Protein AF-A0A1G3BY28-F1 (afdb_monomer_lite)

Foldseek 3Di:
DDDDDPDPDPWQAPVCLVVLVVLLVVLVPDDDDFAPDWDLQQQPLDTDGHSVVVSVSVSNNRHHGGNLLSNLVVCVVVPDQEEEAEADDCPVVVVNCVSPVNGHYYYDHDPVSVVVVVVVD

Structure (mmCIF, N/CA/C/O backbone):
data_AF-A0A1G3BY28-F1
#
_entry.id   AF-A0A1G3BY28-F1
#
loop_
_atom_site.group_PDB
_atom_site.id
_atom_site.type_symbol
_atom_site.label_atom_id
_atom_site.label_alt_id
_atom_site.label_comp_id
_atom_site.label_asym_id
_atom_site.label_entity_id
_atom_site.label_seq_id
_atom_site.pdbx_PDB_ins_code
_atom_site.Cartn_x
_atom_site.Cartn_y
_atom_site.Cartn_z
_atom_site.occupancy
_atom_site.B_iso_or_equiv
_atom_site.auth_seq_id
_atom_site.auth_comp_id
_atom_site.auth_asym_id
_atom_site.auth_atom_id
_atom_site.pdbx_PDB_model_num
ATOM 1 N N . MET A 1 1 ? -6.946 25.989 -7.967 1.00 56.75 1 MET A N 1
ATOM 2 C CA . MET A 1 1 ? -5.547 26.240 -7.557 1.00 56.75 1 MET A CA 1
ATOM 3 C C . MET A 1 1 ? -4.846 24.895 -7.464 1.00 56.75 1 MET A C 1
ATOM 5 O O . MET A 1 1 ? -5.387 24.003 -6.825 1.00 56.75 1 MET A O 1
ATOM 9 N N . VAL A 1 2 ? -3.725 24.717 -8.161 1.00 72.94 2 VAL A N 1
ATOM 10 C CA . VAL A 1 2 ? -2.921 23.485 -8.103 1.00 72.94 2 VAL A CA 1
ATOM 11 C C . VAL A 1 2 ? -1.849 23.682 -7.035 1.00 72.94 2 VAL A C 1
ATOM 13 O O . VAL A 1 2 ? -1.224 24.738 -7.000 1.00 72.94 2 VAL A O 1
ATOM 16 N N . VAL A 1 3 ? -1.654 22.693 -6.162 1.00 84.75 3 VAL A N 1
ATOM 17 C CA . VAL A 1 3 ? -0.577 22.708 -5.163 1.00 84.75 3 VAL A CA 1
ATOM 18 C C . VAL A 1 3 ? 0.537 21.783 -5.660 1.00 84.75 3 VAL A C 1
ATOM 20 O O . VAL A 1 3 ? 0.305 20.576 -5.742 1.00 84.75 3 VAL A O 1
ATOM 23 N N . PRO A 1 4 ? 1.720 22.307 -6.032 1.00 85.19 4 PRO A N 1
ATOM 24 C CA . PRO A 1 4 ? 2.838 21.472 -6.450 1.00 85.19 4 PRO A CA 1
ATOM 25 C C . PRO A 1 4 ? 3.356 20.647 -5.270 1.00 85.19 4 PRO A C 1
ATOM 27 O O . PRO A 1 4 ? 3.530 21.156 -4.161 1.00 85.19 4 PRO A O 1
ATOM 30 N N . LEU A 1 5 ? 3.611 19.364 -5.518 1.00 86.62 5 LEU A N 1
ATOM 31 C CA . LEU A 1 5 ? 4.177 18.458 -4.526 1.00 86.62 5 LEU A CA 1
ATOM 32 C C . LEU A 1 5 ? 5.704 18.478 -4.621 1.00 86.62 5 LEU A C 1
ATOM 34 O O . LEU A 1 5 ? 6.265 18.450 -5.715 1.00 86.62 5 LEU A O 1
ATOM 38 N N . LYS A 1 6 ? 6.379 18.494 -3.469 1.00 87.94 6 LYS A N 1
ATOM 39 C CA . LYS A 1 6 ? 7.830 18.289 -3.386 1.00 87.94 6 LYS A CA 1
ATOM 40 C C . LYS A 1 6 ? 8.116 16.792 -3.493 1.00 87.94 6 LYS A C 1
ATOM 42 O O . LYS A 1 6 ? 8.155 16.105 -2.479 1.00 87.94 6 LYS A O 1
ATOM 47 N N . VAL A 1 7 ? 8.229 16.293 -4.719 1.00 86.56 7 VAL A N 1
ATOM 48 C CA . VAL A 1 7 ? 8.522 14.884 -5.013 1.00 86.56 7 VAL A CA 1
ATOM 49 C C . VAL A 1 7 ? 9.671 14.780 -6.006 1.00 86.56 7 VAL A C 1
ATOM 51 O O . VAL A 1 7 ? 9.794 15.613 -6.901 1.00 86.56 7 VAL A O 1
ATOM 54 N N . ASP A 1 8 ? 10.486 13.738 -5.860 1.00 85.62 8 ASP A N 1
ATOM 55 C CA . ASP A 1 8 ? 11.734 13.571 -6.619 1.00 85.62 8 ASP A CA 1
ATOM 56 C C . ASP A 1 8 ? 11.529 13.119 -8.075 1.00 85.62 8 ASP A C 1
ATOM 58 O O . ASP A 1 8 ? 12.481 13.047 -8.851 1.00 85.62 8 ASP A O 1
ATOM 62 N N . GLY A 1 9 ? 10.296 12.802 -8.480 1.00 84.00 9 GLY A N 1
ATOM 63 C CA . GLY A 1 9 ? 10.027 12.325 -9.830 1.00 84.00 9 GLY A CA 1
ATOM 64 C C . GLY A 1 9 ? 8.550 12.240 -10.199 1.00 84.00 9 GLY A C 1
ATOM 65 O O . GLY A 1 9 ? 7.654 12.337 -9.360 1.00 84.00 9 GLY A O 1
ATOM 66 N N . ALA A 1 10 ? 8.305 12.020 -11.492 1.00 88.56 10 ALA A N 1
ATOM 67 C CA . ALA A 1 10 ? 6.978 11.808 -12.069 1.00 88.56 10 ALA A CA 1
ATOM 68 C C . ALA A 1 10 ? 6.500 10.358 -11.857 1.00 88.56 10 ALA A C 1
ATOM 70 O O . ALA A 1 10 ? 6.269 9.617 -12.819 1.00 88.56 10 ALA A O 1
ATOM 71 N N . PHE A 1 11 ? 6.405 9.938 -10.593 1.00 91.94 11 PHE A N 1
ATOM 72 C CA . PHE A 1 11 ? 5.961 8.598 -10.206 1.00 91.94 11 PHE A CA 1
ATOM 73 C C . PHE A 1 11 ? 4.580 8.267 -10.787 1.00 91.94 11 PHE A C 1
ATOM 75 O O . PHE A 1 11 ? 3.755 9.160 -10.985 1.00 91.94 11 PHE A O 1
ATOM 82 N N . HIS A 1 12 ? 4.324 6.983 -11.058 1.00 91.75 12 HIS A N 1
ATOM 83 C CA . HIS A 1 12 ? 3.049 6.489 -11.601 1.00 91.75 12 HIS A CA 1
ATOM 84 C C . HIS A 1 12 ? 2.682 7.040 -12.990 1.00 91.75 12 HIS A C 1
ATOM 86 O O . HIS A 1 12 ? 1.526 6.966 -13.404 1.00 91.75 12 HIS A O 1
ATOM 92 N N . SER A 1 13 ? 3.661 7.574 -13.727 1.00 92.00 13 SER A N 1
ATOM 93 C CA . SER A 1 13 ? 3.500 8.038 -15.107 1.00 92.00 13 SER A CA 1
ATOM 94 C C . SER A 1 13 ? 4.284 7.168 -16.088 1.00 92.00 13 SER A C 1
ATOM 96 O O . SER A 1 13 ? 5.189 6.424 -15.703 1.00 92.00 13 SER A O 1
ATOM 98 N N . TYR A 1 14 ? 4.000 7.318 -17.384 1.00 92.88 14 TYR A N 1
ATOM 99 C CA . TYR A 1 14 ? 4.740 6.629 -18.447 1.00 92.88 14 TYR A CA 1
ATOM 100 C C . TYR A 1 14 ? 6.257 6.910 -18.409 1.00 92.88 14 TYR A C 1
ATOM 102 O O . TYR A 1 14 ? 7.046 6.094 -18.884 1.00 92.88 14 TYR A O 1
ATOM 110 N N . LEU A 1 15 ? 6.687 8.028 -17.806 1.00 94.25 15 LEU A N 1
ATOM 111 C CA . LEU A 1 15 ? 8.103 8.370 -17.639 1.00 94.25 15 LEU A CA 1
ATOM 112 C C . LEU A 1 15 ? 8.847 7.370 -16.739 1.00 94.25 15 LEU A C 1
ATOM 114 O O . LEU A 1 15 ? 10.069 7.275 -16.805 1.00 94.25 15 LEU A O 1
ATOM 118 N N . MET A 1 16 ? 8.126 6.584 -15.935 1.00 95.81 16 MET A N 1
ATOM 119 C CA . MET A 1 16 ? 8.691 5.528 -15.092 1.00 95.81 16 MET A CA 1
ATOM 120 C C . MET A 1 16 ? 8.871 4.188 -15.817 1.00 95.81 16 MET A C 1
ATOM 122 O O . MET A 1 16 ? 9.349 3.236 -15.201 1.00 95.81 16 MET A O 1
ATOM 126 N N . ASN A 1 17 ? 8.553 4.080 -17.114 1.00 95.00 17 ASN A N 1
ATOM 127 C CA . ASN A 1 17 ? 8.742 2.842 -17.885 1.00 95.00 17 ASN A CA 1
ATOM 128 C C . ASN A 1 17 ? 10.158 2.240 -17.755 1.00 95.00 17 ASN A C 1
ATOM 130 O O . ASN A 1 17 ? 10.257 1.039 -17.496 1.00 95.00 17 ASN A O 1
ATOM 134 N N . PRO A 1 18 ? 11.259 3.017 -17.846 1.00 95.94 18 PRO A N 1
ATOM 135 C CA . PRO A 1 18 ? 12.598 2.457 -17.668 1.00 95.94 18 PRO A CA 1
ATOM 136 C C . PRO A 1 18 ? 12.822 1.869 -16.268 1.00 95.94 18 PRO A C 1
ATOM 138 O O . PRO A 1 18 ? 13.483 0.841 -16.132 1.00 95.94 18 PRO A O 1
ATOM 141 N N . ALA A 1 19 ? 12.261 2.494 -15.228 1.00 95.31 19 ALA A N 1
ATOM 142 C CA . ALA A 1 19 ? 12.336 1.993 -13.856 1.00 95.31 19 ALA A CA 1
ATOM 143 C C . ALA A 1 19 ? 11.478 0.732 -13.666 1.00 95.31 19 ALA A C 1
ATOM 145 O O . ALA A 1 19 ? 11.926 -0.212 -13.025 1.00 95.31 19 ALA A O 1
ATOM 146 N N . SER A 1 20 ? 10.293 0.680 -14.285 1.00 95.75 20 SER A N 1
ATOM 147 C CA . SER A 1 20 ? 9.412 -0.496 -14.293 1.00 95.75 20 SER A CA 1
ATOM 148 C C . SER A 1 20 ? 10.100 -1.726 -14.891 1.00 95.75 20 SER A C 1
ATOM 150 O O . SER A 1 20 ? 10.086 -2.793 -14.281 1.00 95.75 20 SER A O 1
ATOM 152 N N . VAL A 1 21 ? 10.796 -1.569 -16.025 1.00 96.81 21 VAL A N 1
ATOM 153 C CA . VAL A 1 21 ? 11.563 -2.659 -16.654 1.00 96.81 21 VAL A CA 1
ATOM 154 C C . VAL A 1 21 ? 12.701 -3.140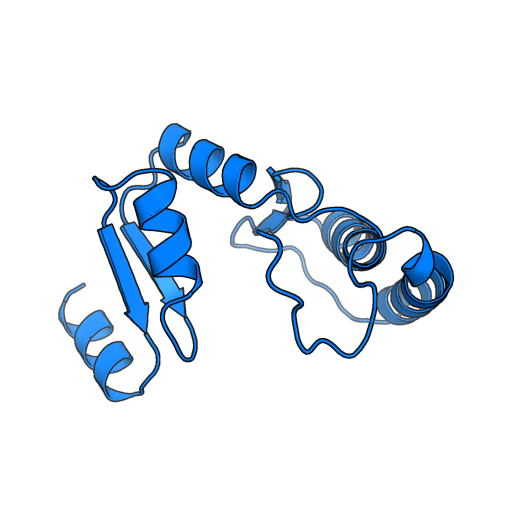 -15.753 1.00 96.81 21 VAL A C 1
ATOM 156 O O . VAL A 1 21 ? 12.916 -4.344 -15.634 1.00 96.81 21 VAL A O 1
ATOM 159 N N . LYS A 1 22 ? 13.427 -2.220 -15.103 1.00 97.19 22 LYS A N 1
ATOM 160 C CA . LYS A 1 22 ? 14.492 -2.585 -14.154 1.00 97.19 22 LYS A CA 1
ATOM 161 C C . LYS A 1 22 ? 13.930 -3.347 -12.954 1.00 97.19 22 LYS A C 1
ATOM 163 O O . LYS A 1 22 ? 14.440 -4.414 -12.640 1.00 97.19 22 LYS A O 1
ATOM 168 N N . LEU A 1 23 ? 12.851 -2.849 -12.346 1.00 97.12 23 LEU A N 1
ATOM 169 C CA . LEU A 1 23 ? 12.199 -3.518 -11.219 1.00 97.12 23 LEU A CA 1
ATOM 170 C C . LEU A 1 23 ? 11.687 -4.909 -11.611 1.00 97.12 23 LEU A C 1
ATOM 172 O O . LEU A 1 23 ? 11.853 -5.849 -10.845 1.00 97.12 23 LEU A O 1
ATOM 176 N N . SER A 1 24 ? 11.107 -5.059 -12.805 1.00 96.88 24 SER A N 1
ATOM 177 C CA . SER A 1 24 ? 10.632 -6.358 -13.294 1.00 96.88 24 SER A CA 1
ATOM 178 C C . SER A 1 24 ? 11.745 -7.407 -13.308 1.00 96.88 24 SER A C 1
ATOM 180 O O . SER A 1 24 ? 11.508 -8.526 -12.872 1.00 96.88 24 SER A O 1
ATOM 182 N N . LYS A 1 25 ? 12.953 -7.039 -13.755 1.00 97.38 25 LYS A N 1
ATOM 183 C CA . LYS A 1 25 ? 14.112 -7.946 -13.787 1.00 97.38 25 LYS A CA 1
ATOM 184 C C . LYS A 1 25 ? 14.571 -8.353 -12.388 1.00 97.38 25 LYS A C 1
ATOM 186 O O . LYS A 1 25 ? 14.810 -9.526 -12.145 1.00 97.38 25 LYS A O 1
ATOM 191 N N . GLU A 1 26 ? 14.641 -7.409 -11.453 1.00 97.69 26 GLU A N 1
ATOM 192 C CA . GLU A 1 26 ? 14.993 -7.721 -10.057 1.00 97.69 26 GLU A CA 1
ATOM 193 C C . GLU A 1 26 ? 13.937 -8.617 -9.387 1.00 97.69 26 GLU A C 1
ATOM 195 O O . GLU A 1 26 ? 14.248 -9.506 -8.593 1.00 97.69 26 GLU A O 1
ATOM 200 N N . LEU A 1 27 ? 12.660 -8.433 -9.734 1.00 97.31 27 LEU A N 1
ATOM 201 C CA . LEU A 1 27 ? 11.572 -9.255 -9.211 1.00 97.31 27 LEU A CA 1
ATOM 202 C C . LEU A 1 27 ? 11.602 -10.699 -9.733 1.00 97.31 27 LEU A C 1
ATOM 204 O O . LEU A 1 27 ? 11.063 -11.578 -9.059 1.00 97.31 27 LEU A O 1
ATOM 208 N N . GLU A 1 28 ? 12.229 -10.986 -10.878 1.00 96.00 28 GLU A N 1
ATOM 209 C CA . GLU A 1 28 ? 12.384 -12.363 -11.378 1.00 96.00 28 GLU A CA 1
ATOM 210 C C . GLU A 1 28 ? 13.171 -13.220 -10.381 1.00 96.00 28 GLU A C 1
ATOM 212 O O . GLU A 1 28 ? 12.731 -14.318 -10.036 1.00 96.00 28 GLU A O 1
ATOM 217 N N . THR A 1 29 ? 14.263 -12.680 -9.838 1.00 96.25 29 THR A N 1
ATOM 218 C CA . THR A 1 29 ? 15.148 -13.370 -8.887 1.00 96.25 29 THR A CA 1
ATOM 219 C C . THR A 1 29 ? 14.750 -13.163 -7.424 1.00 96.25 29 THR A C 1
ATOM 221 O O . THR A 1 29 ? 15.213 -13.897 -6.552 1.00 96.25 29 THR A O 1
ATOM 224 N N . THR A 1 30 ? 13.857 -12.211 -7.137 1.00 97.44 30 THR A N 1
ATOM 225 C CA . THR A 1 30 ? 13.342 -11.977 -5.783 1.00 97.44 30 THR A CA 1
ATOM 226 C C . THR A 1 30 ? 12.383 -13.101 -5.357 1.00 97.44 30 THR A C 1
ATOM 228 O O . THR A 1 30 ? 11.379 -13.351 -6.043 1.00 97.44 30 THR A O 1
ATOM 231 N N . PRO A 1 31 ? 12.624 -13.767 -4.209 1.00 96.81 31 PRO A N 1
ATOM 232 C CA . PRO A 1 31 ? 11.692 -14.743 -3.657 1.00 96.81 31 PRO A CA 1
ATOM 233 C C . PRO A 1 31 ? 10.381 -14.069 -3.238 1.00 96.81 31 PRO A C 1
ATOM 235 O O . PRO A 1 31 ? 10.361 -13.225 -2.345 1.00 96.81 31 PRO A O 1
ATOM 238 N N . ILE A 1 32 ? 9.274 -14.463 -3.867 1.00 96.88 32 ILE A N 1
ATOM 239 C CA . ILE A 1 32 ? 7.918 -14.068 -3.473 1.00 96.88 32 ILE A CA 1
ATOM 240 C C . ILE A 1 32 ? 7.111 -15.343 -3.282 1.00 96.88 32 ILE A C 1
ATOM 242 O O . ILE A 1 32 ? 7.048 -16.186 -4.173 1.00 96.88 32 ILE A O 1
ATOM 246 N N . SER A 1 33 ? 6.524 -15.489 -2.099 1.00 97.38 33 SER A N 1
ATOM 247 C CA . SER A 1 33 ? 5.656 -16.617 -1.764 1.00 97.38 33 SER A CA 1
ATOM 248 C C . SER A 1 33 ? 4.195 -16.256 -1.997 1.00 97.38 33 SER A C 1
ATOM 250 O O . SER A 1 33 ? 3.834 -15.079 -2.037 1.00 97.38 33 SER A O 1
ATOM 252 N N . LYS A 1 34 ? 3.348 -17.279 -2.137 1.00 98.00 34 LYS A N 1
ATOM 253 C CA . LYS A 1 34 ? 1.900 -17.092 -2.198 1.00 98.00 34 LYS A CA 1
ATOM 254 C C . LYS A 1 34 ? 1.430 -16.373 -0.936 1.00 98.00 34 LYS A C 1
ATOM 256 O O . LYS A 1 34 ? 1.815 -16.746 0.172 1.00 98.00 34 LYS A O 1
ATOM 261 N N . SER A 1 35 ? 0.607 -15.345 -1.107 1.00 97.19 35 SER A N 1
ATOM 262 C CA . SER A 1 35 ? 0.091 -14.588 0.027 1.00 97.19 35 SER A CA 1
ATOM 263 C C . SER A 1 35 ? -1.066 -15.334 0.686 1.00 97.19 35 SER A C 1
ATOM 265 O O . SER A 1 35 ? -2.074 -15.614 0.038 1.00 97.19 35 SER A O 1
ATOM 267 N N . ASN A 1 36 ? -0.942 -15.609 1.986 1.00 97.38 36 ASN A N 1
ATOM 268 C CA . ASN A 1 36 ? -2.030 -16.174 2.793 1.00 97.38 36 ASN A CA 1
ATOM 269 C C . ASN A 1 36 ? -3.132 -15.142 3.081 1.00 97.38 36 ASN A C 1
ATOM 271 O O . ASN A 1 36 ? -4.267 -15.513 3.361 1.00 97.38 36 ASN A O 1
ATOM 275 N N . ILE A 1 37 ? -2.796 -13.851 3.010 1.00 97.31 37 ILE A N 1
ATOM 276 C CA . ILE A 1 37 ? -3.737 -12.740 3.153 1.00 97.31 37 ILE A CA 1
ATOM 277 C C . ILE A 1 37 ? -3.854 -12.060 1.784 1.00 97.31 37 ILE A C 1
ATOM 279 O O . ILE A 1 37 ? -2.843 -11.568 1.276 1.00 97.31 37 ILE A O 1
ATOM 283 N N . PRO A 1 38 ? -5.040 -12.027 1.155 1.00 97.31 38 PRO A N 1
ATOM 284 C CA . PRO A 1 38 ? -5.209 -11.380 -0.141 1.00 97.31 38 PRO A CA 1
ATOM 285 C C . PRO A 1 38 ? -4.775 -9.910 -0.125 1.00 97.31 38 PRO A C 1
ATOM 287 O O . PRO A 1 38 ? -5.143 -9.149 0.768 1.00 97.31 38 PRO A O 1
ATOM 290 N N . ILE A 1 39 ? -4.014 -9.497 -1.138 1.00 97.94 39 ILE A N 1
ATOM 291 C CA . ILE A 1 39 ? -3.527 -8.121 -1.287 1.00 97.94 39 ILE A CA 1
ATOM 292 C C . ILE A 1 39 ? -4.410 -7.406 -2.305 1.00 97.94 39 ILE A C 1
ATOM 294 O O . ILE A 1 39 ? -4.629 -7.925 -3.395 1.00 97.94 39 ILE A O 1
ATOM 298 N N . VAL A 1 40 ? -4.890 -6.198 -2.007 1.00 98.25 40 VAL A N 1
ATOM 299 C CA . VAL A 1 40 ? -5.591 -5.382 -3.011 1.00 98.25 40 VAL A CA 1
ATOM 300 C C . VAL A 1 40 ? -4.564 -4.614 -3.840 1.00 98.25 40 VAL A C 1
ATOM 302 O O . VAL A 1 40 ? -3.988 -3.629 -3.384 1.00 98.25 40 VAL A O 1
ATOM 305 N N . ALA A 1 41 ? -4.308 -5.068 -5.067 1.00 98.12 41 ALA A N 1
ATOM 306 C CA . ALA A 1 41 ? -3.286 -4.464 -5.918 1.00 98.12 41 ALA A CA 1
ATOM 307 C C . ALA A 1 41 ? -3.716 -3.084 -6.444 1.00 98.12 41 ALA A C 1
ATOM 309 O O . ALA A 1 41 ? -4.770 -2.945 -7.070 1.00 98.12 41 ALA A O 1
ATOM 310 N N . ASN A 1 42 ? -2.855 -2.074 -6.281 1.00 98.12 42 ASN A N 1
ATOM 311 C CA . ASN A 1 42 ? -3.131 -0.681 -6.665 1.00 98.12 42 ASN A CA 1
ATOM 312 C C . ASN A 1 42 ? -3.452 -0.480 -8.150 1.00 98.12 42 ASN A C 1
ATOM 314 O O . ASN A 1 42 ? -4.190 0.439 -8.491 1.00 98.12 42 ASN A O 1
ATOM 318 N N . ILE A 1 43 ? -2.909 -1.323 -9.030 1.00 97.00 43 ILE A N 1
ATOM 319 C CA . ILE A 1 43 ? -3.111 -1.199 -10.480 1.00 97.00 43 ILE A CA 1
ATOM 320 C C . ILE A 1 43 ? -4.504 -1.650 -10.926 1.00 97.00 43 ILE A C 1
ATOM 322 O O . ILE A 1 43 ? -5.022 -1.184 -11.937 1.00 97.00 43 ILE A O 1
ATOM 326 N N . SER A 1 44 ? -5.127 -2.561 -10.181 1.00 96.56 44 SER A N 1
ATOM 327 C CA . SER A 1 44 ? -6.355 -3.241 -10.594 1.00 96.56 44 SER A CA 1
ATOM 328 C C . SER A 1 44 ? -7.508 -3.045 -9.623 1.00 96.56 44 SER A C 1
ATOM 330 O O . SER A 1 44 ? -8.642 -3.220 -10.054 1.00 96.56 44 SER A O 1
ATOM 332 N N . ALA A 1 45 ? -7.238 -2.653 -8.372 1.00 97.88 45 ALA A N 1
ATOM 333 C CA . ALA A 1 45 ? -8.207 -2.664 -7.277 1.00 97.88 45 ALA A CA 1
ATOM 334 C C . ALA A 1 45 ? -8.910 -4.030 -7.180 1.00 97.88 45 ALA A C 1
ATOM 336 O O . ALA A 1 45 ? -10.131 -4.119 -7.211 1.00 97.88 45 ALA A O 1
ATOM 337 N N . ARG A 1 46 ? -8.108 -5.103 -7.166 1.00 97.69 46 ARG A N 1
ATOM 338 C CA . ARG A 1 46 ? -8.565 -6.497 -7.067 1.00 97.69 46 ARG A CA 1
ATOM 339 C C . ARG A 1 46 ? -7.647 -7.262 -6.124 1.00 97.69 46 ARG A C 1
ATOM 341 O O . ARG A 1 46 ? -6.474 -6.898 -6.005 1.00 97.69 46 ARG A O 1
ATOM 348 N N . TYR A 1 47 ? -8.166 -8.323 -5.520 1.00 98.19 47 TYR A N 1
ATOM 349 C CA . TYR A 1 47 ? -7.366 -9.249 -4.731 1.00 98.19 47 TYR A CA 1
ATOM 350 C C . TYR A 1 47 ? -6.351 -9.995 -5.597 1.00 98.19 47 TYR A C 1
ATOM 352 O O . TYR A 1 47 ? -6.694 -10.509 -6.660 1.00 98.19 47 TYR A O 1
ATOM 360 N N . VAL A 1 48 ? -5.113 -10.060 -5.120 1.00 98.19 48 VAL A N 1
ATOM 361 C CA . VAL A 1 48 ? -4.035 -10.883 -5.669 1.00 98.19 48 VAL A CA 1
ATOM 362 C C . VAL A 1 48 ? -3.410 -11.702 -4.543 1.00 98.19 48 VAL A C 1
ATOM 364 O O . VAL A 1 48 ? -3.239 -11.218 -3.420 1.00 98.19 48 VAL A O 1
ATOM 367 N N . THR A 1 49 ? -3.080 -12.954 -4.844 1.00 98.25 49 THR A N 1
ATOM 368 C CA . THR A 1 49 ? -2.442 -13.895 -3.904 1.00 98.25 49 THR A CA 1
ATOM 369 C C . THR A 1 49 ? -1.263 -14.623 -4.525 1.00 98.25 49 THR A C 1
ATOM 371 O O . THR A 1 49 ? -0.338 -15.003 -3.809 1.00 98.25 49 THR A O 1
ATOM 374 N N . GLU A 1 50 ? -1.289 -14.829 -5.842 1.00 98.25 50 GLU A N 1
ATOM 375 C CA . GLU A 1 50 ? -0.280 -15.620 -6.536 1.00 98.25 50 GLU A CA 1
ATOM 376 C C . GLU A 1 50 ? 1.020 -14.823 -6.735 1.00 98.25 50 GLU A C 1
ATOM 378 O O . GLU A 1 50 ? 0.961 -13.642 -7.101 1.00 98.25 50 GLU A O 1
ATOM 383 N N . PRO A 1 51 ? 2.199 -15.444 -6.536 1.00 97.81 51 PRO A N 1
ATOM 384 C CA . PRO A 1 51 ? 3.490 -14.765 -6.651 1.00 97.81 51 PRO A CA 1
ATOM 385 C C . PRO A 1 51 ? 3.680 -14.008 -7.967 1.00 97.81 51 PRO A C 1
ATOM 387 O O . PRO A 1 51 ? 4.101 -12.852 -7.957 1.00 97.81 51 PRO A O 1
ATOM 390 N N . ASP A 1 52 ? 3.324 -14.628 -9.092 1.00 97.19 52 ASP A N 1
ATOM 391 C CA . ASP A 1 52 ? 3.521 -14.043 -10.422 1.00 97.19 52 ASP A CA 1
ATOM 392 C C . ASP A 1 52 ? 2.615 -12.829 -10.659 1.00 97.19 52 ASP A C 1
ATOM 394 O O . ASP A 1 52 ? 3.027 -11.834 -11.270 1.00 97.19 52 ASP A O 1
ATOM 398 N N . GLU A 1 53 ? 1.395 -12.856 -10.113 1.00 97.31 53 GLU A N 1
ATOM 399 C CA . GLU A 1 53 ? 0.494 -11.706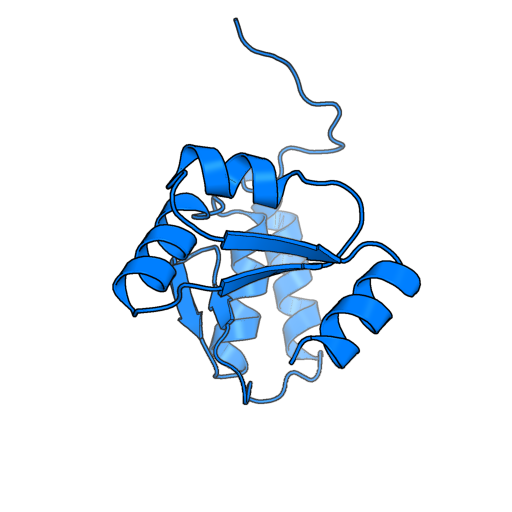 -10.150 1.00 97.31 53 GLU A CA 1
ATOM 400 C C . GLU A 1 53 ? 1.009 -10.559 -9.276 1.00 97.31 53 GLU A C 1
ATOM 402 O O . GLU A 1 53 ? 0.910 -9.394 -9.674 1.00 97.31 53 GLU A O 1
ATOM 407 N N . ILE A 1 54 ? 1.589 -10.869 -8.112 1.00 97.94 54 ILE A N 1
ATOM 408 C CA . ILE A 1 54 ? 2.197 -9.878 -7.214 1.00 97.94 54 ILE A CA 1
ATOM 409 C C . ILE A 1 54 ? 3.405 -9.225 -7.895 1.00 97.94 54 ILE A C 1
ATOM 411 O O . ILE A 1 54 ? 3.456 -7.997 -7.976 1.00 97.94 54 ILE A O 1
ATOM 415 N N . LYS A 1 55 ? 4.329 -10.016 -8.463 1.00 97.62 55 LYS A N 1
ATOM 416 C CA . LYS A 1 55 ? 5.493 -9.514 -9.221 1.00 97.62 55 LYS A CA 1
ATOM 417 C C . LYS A 1 55 ? 5.059 -8.592 -10.357 1.00 97.62 55 LYS A C 1
ATOM 419 O O . LYS A 1 55 ? 5.528 -7.458 -10.466 1.00 97.62 55 LYS A O 1
ATOM 424 N N . THR A 1 56 ? 4.096 -9.048 -11.157 1.00 96.62 56 THR A N 1
ATOM 425 C CA . THR A 1 56 ? 3.545 -8.268 -12.271 1.00 96.62 56 THR A CA 1
ATOM 426 C C . THR A 1 56 ? 2.913 -6.963 -11.785 1.00 96.62 56 THR A C 1
ATOM 428 O O . THR A 1 56 ? 3.090 -5.914 -12.409 1.00 96.62 56 THR A O 1
ATOM 431 N N . SER A 1 57 ? 2.190 -7.006 -10.663 1.00 97.50 57 SER A N 1
ATOM 432 C CA . SER A 1 57 ? 1.534 -5.832 -10.086 1.00 97.50 57 SER A CA 1
ATOM 433 C C . SER A 1 57 ? 2.538 -4.800 -9.579 1.00 97.50 57 SER A C 1
ATOM 435 O O . SER A 1 57 ? 2.377 -3.619 -9.878 1.00 97.50 57 SER A O 1
ATOM 437 N N . LEU A 1 58 ? 3.591 -5.235 -8.881 1.00 97.31 58 LEU A N 1
ATOM 438 C CA . LEU A 1 58 ? 4.661 -4.368 -8.376 1.00 97.31 58 LEU A CA 1
ATOM 439 C C . LEU A 1 58 ? 5.414 -3.671 -9.515 1.00 97.31 58 LEU A C 1
ATOM 441 O O . LEU A 1 58 ? 5.589 -2.453 -9.484 1.00 97.31 58 LEU A O 1
ATOM 445 N N . ALA A 1 59 ? 5.799 -4.415 -10.557 1.00 96.50 59 ALA A N 1
ATOM 446 C CA . ALA A 1 59 ? 6.498 -3.849 -11.709 1.00 96.50 59 ALA A CA 1
ATOM 447 C C . ALA A 1 59 ? 5.645 -2.793 -12.432 1.00 96.50 59 ALA A C 1
ATOM 449 O O . ALA A 1 59 ? 6.114 -1.683 -12.702 1.00 96.50 59 ALA A O 1
ATOM 450 N N . LYS A 1 60 ? 4.373 -3.111 -12.708 1.00 96.19 60 LYS A N 1
ATOM 451 C CA . LYS A 1 60 ? 3.437 -2.193 -13.380 1.00 96.19 60 LYS A CA 1
ATOM 452 C C . LYS A 1 60 ? 3.044 -1.002 -12.511 1.00 96.19 60 LYS A C 1
ATOM 454 O O . LYS A 1 60 ? 2.725 0.056 -13.035 1.00 96.19 60 LYS A O 1
ATOM 459 N N . GLN A 1 61 ? 3.072 -1.122 -11.187 1.00 96.94 61 GLN A N 1
ATOM 460 C CA . GLN A 1 61 ? 2.681 -0.021 -10.309 1.00 96.94 61 GLN A CA 1
ATOM 461 C C . GLN A 1 61 ? 3.530 1.236 -10.538 1.00 96.94 61 GLN A C 1
ATOM 463 O O . GLN A 1 61 ? 3.005 2.342 -10.441 1.00 96.94 61 GLN A O 1
ATOM 468 N N . LEU A 1 62 ? 4.811 1.096 -10.892 1.00 94.94 62 LEU A N 1
ATOM 469 C CA . LEU A 1 62 ? 5.701 2.238 -11.115 1.00 94.94 62 LEU A CA 1
ATOM 470 C C . LEU A 1 62 ? 5.225 3.187 -12.223 1.00 94.94 62 LEU A C 1
ATOM 472 O O . LEU A 1 62 ? 5.444 4.391 -12.108 1.00 94.94 62 LEU A O 1
ATOM 476 N N . ASN A 1 63 ? 4.571 2.671 -13.266 1.00 94.81 63 ASN A N 1
ATOM 477 C CA . ASN A 1 63 ? 4.125 3.449 -14.429 1.00 94.81 63 ASN A CA 1
ATOM 478 C C . ASN A 1 63 ? 2.596 3.538 -14.567 1.00 94.81 63 ASN A C 1
ATOM 480 O O . ASN A 1 63 ? 2.099 4.018 -15.584 1.00 94.81 63 ASN A O 1
ATOM 484 N N . SER A 1 64 ? 1.862 3.063 -13.561 1.00 95.38 64 SER A N 1
ATOM 485 C CA . SER A 1 64 ? 0.402 2.986 -13.564 1.00 95.38 64 SER A CA 1
ATOM 486 C C . SER A 1 64 ? -0.191 3.803 -12.417 1.00 95.38 64 SER A C 1
ATOM 488 O O . SER A 1 64 ? 0.422 3.881 -11.349 1.00 95.38 64 SER A O 1
ATOM 490 N N . PRO A 1 65 ? -1.398 4.375 -12.586 1.00 95.81 65 PRO A N 1
ATOM 491 C CA . PRO A 1 65 ? -2.056 5.139 -11.534 1.00 95.81 65 PRO A CA 1
ATOM 492 C C . PRO A 1 65 ? -2.395 4.267 -10.319 1.00 95.81 65 PRO A C 1
ATOM 494 O O . PRO A 1 65 ? -2.693 3.078 -10.438 1.00 95.81 65 PRO A O 1
ATOM 497 N N . VAL A 1 66 ? -2.423 4.893 -9.141 1.00 97.38 66 VAL A N 1
ATOM 498 C CA . VAL A 1 66 ? -2.850 4.256 -7.890 1.00 97.38 66 VAL A CA 1
ATOM 499 C C . VAL A 1 66 ? -4.374 4.327 -7.776 1.00 97.38 66 VAL A C 1
ATOM 501 O O . VAL A 1 66 ? -4.938 5.399 -7.557 1.00 97.38 66 VAL A O 1
ATOM 504 N N . ARG A 1 67 ? -5.062 3.187 -7.887 1.00 97.81 67 ARG A N 1
ATOM 505 C CA . ARG A 1 67 ? -6.534 3.096 -7.823 1.00 97.81 67 ARG A CA 1
ATOM 506 C C . ARG A 1 67 ? -7.060 3.028 -6.383 1.00 97.81 67 ARG A C 1
ATOM 508 O O . ARG A 1 67 ? -7.867 2.166 -6.049 1.00 97.81 67 ARG A O 1
ATOM 515 N N . TRP A 1 68 ? -6.593 3.935 -5.521 1.00 97.94 68 TRP A N 1
ATOM 516 C CA . TRP A 1 68 ? -6.880 3.922 -4.077 1.00 97.94 68 TRP A CA 1
ATOM 517 C C . TRP A 1 68 ? -8.379 3.968 -3.759 1.00 97.94 68 TRP A C 1
ATOM 519 O O . TRP A 1 68 ? -8.876 3.140 -3.002 1.00 97.94 68 TRP A O 1
ATOM 529 N N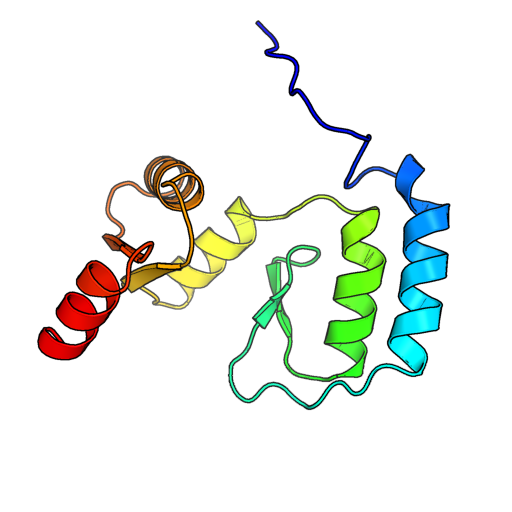 . HIS A 1 69 ? -9.112 4.899 -4.379 1.00 97.94 69 HIS A N 1
ATOM 530 C CA . HIS A 1 69 ? -10.557 5.029 -4.179 1.00 97.94 69 HIS A CA 1
ATOM 531 C C . HIS A 1 69 ? -11.287 3.726 -4.525 1.00 97.94 69 HIS A C 1
ATOM 533 O O . HIS A 1 69 ? -12.096 3.241 -3.743 1.00 97.94 69 HIS A O 1
ATOM 539 N N . GLN A 1 70 ? -10.978 3.129 -5.680 1.00 98.44 70 GLN A N 1
ATOM 540 C CA . GLN A 1 70 ? -11.593 1.872 -6.103 1.00 98.44 70 GLN A CA 1
ATOM 541 C C . GLN A 1 70 ? -11.259 0.724 -5.144 1.00 98.44 70 GLN A C 1
ATOM 543 O O . GLN A 1 70 ? -12.151 -0.054 -4.820 1.00 98.44 70 GLN A O 1
ATOM 548 N N . SER A 1 71 ? -10.013 0.640 -4.665 1.00 98.44 71 SER A N 1
ATOM 549 C CA . SER A 1 71 ? -9.596 -0.373 -3.689 1.00 98.44 71 SER A CA 1
ATOM 550 C C . SER A 1 71 ? -10.398 -0.279 -2.391 1.00 98.44 71 SER A C 1
ATOM 552 O O . SER A 1 71 ? -10.887 -1.292 -1.902 1.00 98.44 71 SER A O 1
ATOM 554 N N . ILE A 1 72 ? -10.576 0.931 -1.856 1.00 97.88 72 ILE A N 1
ATOM 555 C CA . ILE A 1 72 ? -11.338 1.149 -0.622 1.00 97.88 72 ILE A CA 1
ATOM 556 C C . ILE A 1 72 ? -12.831 0.875 -0.827 1.00 97.88 72 ILE A C 1
ATOM 558 O O . ILE A 1 72 ? -13.422 0.157 -0.028 1.00 97.88 72 ILE A O 1
ATOM 562 N N . CYS A 1 73 ? -13.444 1.372 -1.908 1.00 97.50 73 CYS A N 1
ATOM 563 C CA . CYS A 1 73 ? -14.853 1.086 -2.192 1.00 97.50 73 CYS A CA 1
ATOM 564 C C . CYS A 1 73 ? -15.116 -0.415 -2.363 1.00 97.50 73 CYS A C 1
ATOM 566 O O . CYS A 1 73 ? -16.157 -0.901 -1.933 1.00 97.50 73 CYS A O 1
ATOM 568 N N . MET A 1 74 ? -14.183 -1.145 -2.982 1.00 98.06 74 MET A N 1
ATOM 569 C CA . MET A 1 74 ? -14.266 -2.600 -3.088 1.00 98.06 74 MET A CA 1
ATOM 570 C C . MET A 1 74 ? -14.229 -3.250 -1.702 1.00 98.06 74 MET A C 1
ATOM 572 O O . MET A 1 74 ? -15.113 -4.039 -1.401 1.00 98.06 74 MET A O 1
ATOM 576 N N . LEU A 1 75 ? -13.271 -2.880 -0.844 1.00 97.88 75 LEU A N 1
ATOM 577 C CA . LEU A 1 75 ? -13.171 -3.422 0.516 1.00 97.88 75 LEU A CA 1
ATOM 578 C C . LEU A 1 75 ? -14.441 -3.158 1.339 1.00 97.88 75 LEU A C 1
ATOM 580 O O . LEU A 1 75 ? -14.965 -4.076 1.958 1.00 97.88 75 LEU A O 1
ATOM 584 N N . ILE A 1 76 ? -14.979 -1.938 1.302 1.00 96.81 76 ILE A N 1
ATOM 585 C CA . ILE A 1 76 ? -16.227 -1.608 2.009 1.00 96.81 76 ILE A CA 1
ATOM 586 C C . ILE A 1 76 ? -17.389 -2.458 1.476 1.00 96.81 76 ILE A C 1
ATOM 588 O O . ILE A 1 76 ? -18.146 -3.040 2.250 1.00 96.81 76 ILE A O 1
ATOM 592 N N . ARG A 1 77 ? -17.522 -2.572 0.146 1.00 96.88 77 ARG A N 1
ATOM 593 C CA . ARG A 1 77 ? -18.570 -3.385 -0.490 1.00 96.88 77 ARG A CA 1
ATOM 594 C C . ARG A 1 77 ? -18.460 -4.862 -0.116 1.00 96.88 77 ARG A C 1
ATOM 596 O O . ARG A 1 77 ? -19.480 -5.525 0.036 1.00 96.88 77 ARG A O 1
ATOM 603 N N . ASP A 1 78 ? -17.240 -5.359 0.030 1.00 97.44 78 ASP A N 1
ATOM 604 C CA . ASP A 1 78 ? -16.963 -6.747 0.387 1.00 97.44 78 ASP A CA 1
ATOM 605 C C . ASP A 1 78 ? -17.114 -6.992 1.911 1.00 97.44 78 ASP A C 1
ATOM 607 O O . ASP A 1 78 ? -16.880 -8.101 2.388 1.00 97.44 78 ASP A O 1
ATOM 611 N N . GLY A 1 79 ? -17.565 -5.981 2.671 1.00 96.25 79 GLY A N 1
ATOM 612 C CA . GLY A 1 79 ? -18.011 -6.104 4.062 1.00 96.25 79 GLY A CA 1
ATOM 613 C C . GLY A 1 79 ? -16.974 -5.721 5.116 1.00 96.25 79 GLY A C 1
ATOM 614 O O . GLY A 1 79 ? -17.215 -5.944 6.300 1.00 96.25 79 GLY A O 1
ATOM 615 N N . PHE A 1 80 ? -15.831 -5.156 4.723 1.00 96.25 80 PHE A N 1
ATOM 616 C CA . PHE A 1 80 ? -14.829 -4.682 5.678 1.00 96.25 80 PHE A CA 1
ATOM 617 C C . PHE A 1 80 ? -15.271 -3.354 6.308 1.00 96.25 80 PHE A C 1
ATOM 619 O O . PHE A 1 80 ? -15.538 -2.388 5.595 1.00 96.25 80 PHE A O 1
ATOM 626 N N . ASP A 1 81 ? -15.297 -3.302 7.641 1.00 94.31 81 ASP A N 1
ATOM 627 C CA . ASP A 1 81 ? -15.774 -2.162 8.443 1.00 94.31 81 ASP A CA 1
ATOM 628 C C . ASP A 1 81 ? -14.700 -1.563 9.374 1.00 94.31 81 ASP A C 1
ATOM 630 O O . ASP A 1 81 ? -14.844 -0.444 9.871 1.00 94.31 81 ASP A O 1
ATOM 634 N N . LYS A 1 82 ? -13.597 -2.288 9.590 1.00 93.75 82 LYS A N 1
ATOM 635 C CA . LYS A 1 82 ? -12.458 -1.868 10.413 1.00 93.75 82 LYS A CA 1
ATOM 636 C C . LYS A 1 82 ? -11.202 -1.726 9.571 1.00 93.75 82 LYS A C 1
ATOM 638 O O . LYS A 1 82 ? -10.708 -2.695 8.994 1.00 93.75 82 LYS A O 1
ATOM 643 N N . PHE A 1 83 ? -10.632 -0.527 9.579 1.00 96.75 83 PHE A N 1
ATOM 644 C CA . PHE A 1 83 ? -9.412 -0.210 8.847 1.00 96.75 83 PHE A CA 1
ATOM 645 C C . PHE A 1 83 ? -8.293 0.216 9.798 1.00 96.75 83 PHE A C 1
ATOM 647 O O . PHE A 1 83 ? -8.514 0.882 10.812 1.00 96.75 83 PHE A O 1
ATOM 654 N N . TYR A 1 84 ? -7.059 -0.138 9.444 1.00 96.06 84 TYR A N 1
ATOM 655 C CA . TYR A 1 84 ? -5.867 0.232 10.202 1.00 96.06 84 TYR A CA 1
ATOM 656 C C . TYR A 1 84 ? -4.839 0.877 9.267 1.00 96.06 84 TYR A C 1
ATOM 658 O O . TYR A 1 84 ? -4.414 0.262 8.292 1.00 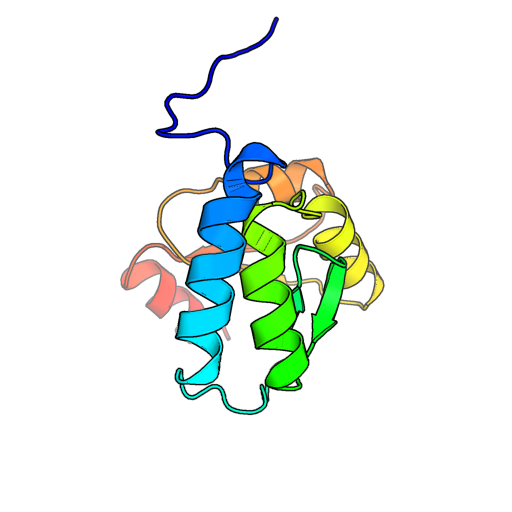96.06 84 TYR A O 1
ATOM 666 N N . GLU A 1 85 ? -4.434 2.115 9.554 1.00 97.00 85 GLU A N 1
ATOM 667 C CA . GLU A 1 85 ? -3.320 2.783 8.871 1.00 97.00 85 GLU A CA 1
ATOM 668 C C . GLU A 1 85 ? -2.039 2.532 9.662 1.00 97.00 85 GLU A C 1
ATOM 670 O O . GLU A 1 85 ? -1.861 3.091 10.745 1.00 97.00 85 GLU A O 1
ATOM 675 N N . ILE A 1 86 ? -1.159 1.690 9.124 1.00 96.69 86 ILE A N 1
ATOM 676 C CA . ILE A 1 86 ? 0.109 1.334 9.763 1.00 96.69 86 ILE A CA 1
ATOM 677 C C . ILE A 1 86 ? 1.219 2.244 9.234 1.00 96.69 86 ILE A C 1
ATOM 679 O O . ILE A 1 86 ? 1.473 2.274 8.030 1.00 96.69 86 ILE A O 1
ATOM 683 N N . GLY A 1 87 ? 1.901 2.950 10.136 1.00 94.94 87 GLY A N 1
ATOM 684 C CA . GLY A 1 87 ? 2.992 3.868 9.804 1.00 94.94 87 GLY A CA 1
ATOM 685 C C . GLY A 1 87 ? 2.731 5.316 10.235 1.00 94.94 87 GLY A C 1
ATOM 686 O O . GLY A 1 87 ? 1.675 5.625 10.790 1.00 94.94 87 GLY A O 1
ATOM 687 N N . PRO A 1 88 ? 3.709 6.213 10.017 1.00 94.19 88 PRO A N 1
ATOM 688 C CA . PRO A 1 88 ? 3.652 7.585 10.506 1.00 94.19 88 PRO A CA 1
ATOM 689 C C . PRO A 1 88 ? 2.623 8.441 9.758 1.00 94.19 88 PRO A C 1
ATOM 691 O O . PRO A 1 88 ? 2.475 8.351 8.538 1.00 94.19 88 PRO A O 1
ATOM 694 N N . GLY A 1 89 ? 1.992 9.366 10.483 1.00 92.94 89 GLY A N 1
ATOM 695 C CA . GLY A 1 89 ? 1.032 10.310 9.913 1.00 92.94 89 GL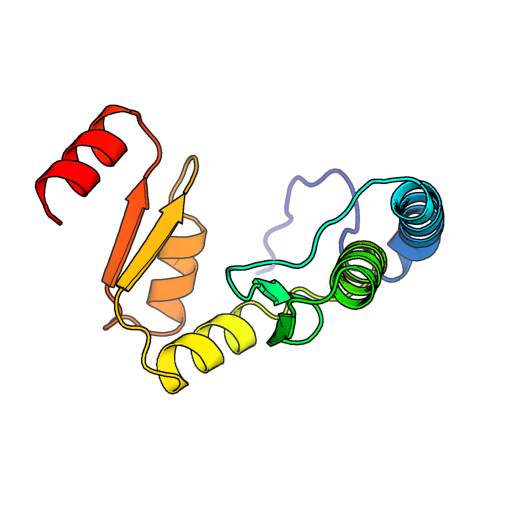Y A CA 1
ATOM 696 C C . GLY A 1 89 ? -0.371 9.721 9.755 1.00 92.94 89 GLY A C 1
ATOM 697 O O . GLY A 1 89 ? -0.677 8.662 10.281 1.00 92.94 89 GLY A O 1
ATOM 698 N N . LYS A 1 90 ? -1.262 10.467 9.090 1.00 95.69 90 LYS A N 1
ATOM 699 C CA . LYS A 1 90 ? -2.701 10.137 8.982 1.00 95.69 90 LYS A CA 1
ATOM 700 C C . LYS A 1 90 ? -3.247 10.368 7.574 1.00 95.69 90 LYS A C 1
ATOM 702 O O . LYS A 1 90 ? -4.390 10.795 7.393 1.00 95.69 90 LYS A O 1
ATOM 707 N N . SER A 1 91 ? -2.391 10.193 6.572 1.00 95.31 91 SER A N 1
ATOM 708 C CA . SER A 1 91 ? -2.712 10.525 5.184 1.00 95.31 91 SER A CA 1
ATOM 709 C C . SER A 1 91 ? -3.807 9.608 4.649 1.00 95.31 91 SER A C 1
ATOM 711 O O . SER A 1 91 ? -4.792 10.095 4.093 1.00 95.31 91 SER A O 1
ATOM 713 N N . LEU A 1 92 ? -3.685 8.296 4.869 1.00 96.88 92 LEU A N 1
ATOM 714 C CA . LEU A 1 92 ? -4.674 7.318 4.419 1.00 96.88 92 LEU A CA 1
ATOM 715 C C . LEU A 1 92 ? -5.967 7.442 5.223 1.00 96.88 92 LEU A C 1
ATOM 717 O O . LEU A 1 92 ? -7.038 7.390 4.630 1.00 96.88 92 LEU A O 1
ATOM 721 N N . SER A 1 93 ? -5.889 7.720 6.527 1.00 95.94 93 SER A N 1
ATOM 722 C CA . SER A 1 93 ? -7.058 8.041 7.356 1.00 95.94 93 SER A CA 1
ATOM 723 C C . SER A 1 93 ? -7.815 9.258 6.824 1.00 95.94 93 SER A C 1
ATOM 725 O O . SER A 1 93 ? -9.045 9.261 6.765 1.00 95.94 93 SER A O 1
ATOM 727 N N . GLY A 1 94 ? -7.090 10.299 6.404 1.00 95.88 94 GLY A N 1
ATOM 728 C CA . GLY A 1 94 ? -7.673 11.483 5.779 1.00 95.88 94 GLY A CA 1
ATOM 729 C C . GLY A 1 94 ? -8.350 11.174 4.443 1.00 95.88 94 GLY A C 1
ATOM 730 O O . GLY A 1 94 ? -9.441 11.679 4.186 1.00 95.88 94 GLY A O 1
ATOM 731 N N . LEU A 1 95 ? -7.736 10.333 3.604 1.00 96.69 95 LEU A N 1
ATOM 732 C CA . LEU A 1 95 ? -8.337 9.881 2.345 1.00 96.69 95 LEU A CA 1
ATOM 733 C C . LEU A 1 95 ? -9.572 9.008 2.584 1.00 96.69 95 LEU A C 1
ATOM 735 O O . LEU A 1 95 ? -10.587 9.220 1.930 1.00 96.69 95 LEU A O 1
ATOM 739 N N . MET A 1 96 ? -9.510 8.086 3.546 1.00 96.12 96 MET A N 1
ATOM 740 C CA . MET A 1 96 ? -10.615 7.205 3.924 1.00 96.12 96 MET A CA 1
ATOM 741 C C . MET A 1 96 ? -11.856 8.014 4.298 1.00 96.12 96 MET A C 1
ATOM 743 O O . MET A 1 96 ? -12.910 7.820 3.708 1.00 96.12 96 MET A O 1
ATOM 747 N N . LYS A 1 97 ? -11.708 9.013 5.179 1.00 94.44 97 LYS A N 1
ATOM 748 C CA . LYS A 1 97 ? -12.816 9.883 5.608 1.00 94.44 97 LYS A CA 1
ATOM 749 C C . LYS A 1 97 ? -13.435 10.712 4.480 1.00 94.44 97 LYS A C 1
ATOM 751 O O . LYS A 1 97 ? -14.573 11.148 4.605 1.00 94.44 97 LYS A O 1
ATOM 756 N N . ARG A 1 98 ? -12.685 10.976 3.403 1.00 95.88 98 ARG A N 1
ATOM 757 C CA . ARG A 1 98 ? -13.209 11.645 2.199 1.00 95.88 98 ARG A CA 1
ATOM 758 C C . ARG A 1 98 ? -13.966 10.687 1.283 1.00 95.88 98 ARG A C 1
ATOM 760 O O . ARG A 1 98 ? -14.817 11.151 0.537 1.00 95.88 98 ARG A O 1
ATOM 767 N N . ILE A 1 99 ? -13.615 9.401 1.303 1.00 96.56 99 ILE A N 1
ATOM 768 C CA . ILE A 1 99 ? -14.297 8.350 0.538 1.00 96.56 99 ILE A CA 1
ATOM 769 C C . ILE A 1 99 ? -15.597 7.977 1.246 1.00 96.56 99 ILE A C 1
ATOM 771 O O . ILE A 1 99 ? -16.657 8.009 0.631 1.00 96.56 99 ILE A O 1
ATOM 775 N N . ASP A 1 100 ? -15.511 7.663 2.536 1.00 95.31 100 ASP A N 1
ATOM 776 C CA . ASP A 1 100 ? -16.656 7.341 3.372 1.00 95.31 100 ASP A CA 1
ATOM 777 C C . ASP A 1 100 ? -16.387 7.776 4.831 1.00 95.31 100 ASP A C 1
ATOM 779 O O . ASP A 1 100 ? -15.541 7.185 5.514 1.00 95.31 100 ASP A O 1
ATOM 783 N N . PRO A 1 101 ? -17.070 8.823 5.333 1.00 94.25 101 PRO A N 1
ATOM 784 C CA . PRO A 1 101 ? -16.873 9.319 6.689 1.00 94.25 101 PRO A CA 1
ATOM 785 C C . PRO A 1 101 ? -17.446 8.397 7.775 1.00 94.25 101 PRO A C 1
ATOM 787 O O . PRO A 1 101 ? -17.146 8.633 8.946 1.00 94.25 101 PRO A O 1
ATOM 790 N N . THR A 1 102 ? -18.255 7.383 7.434 1.00 94.19 102 THR A N 1
ATOM 791 C CA . THR A 1 102 ? -18.827 6.460 8.430 1.00 94.19 102 THR A CA 1
ATOM 792 C C . THR A 1 102 ? -17.880 5.325 8.808 1.00 94.19 102 THR A C 1
ATOM 794 O O . THR A 1 102 ? -18.143 4.621 9.779 1.00 94.19 102 THR A O 1
ATOM 797 N N . GLN A 1 103 ? -16.791 5.131 8.062 1.00 94.12 103 GLN A N 1
ATOM 798 C CA . GLN A 1 103 ? -15.860 4.025 8.282 1.00 94.12 103 GLN A CA 1
ATOM 799 C C . GLN A 1 103 ? -14.907 4.299 9.446 1.00 94.12 103 GLN A C 1
ATOM 801 O O . GLN A 1 103 ? -14.354 5.397 9.585 1.00 94.12 103 GLN A O 1
ATOM 806 N N . GLU A 1 104 ? -14.662 3.273 10.261 1.00 93.19 104 GLU A N 1
ATOM 807 C CA . GLU A 1 104 ? -13.701 3.351 11.355 1.00 93.19 104 GLU A CA 1
ATOM 808 C C . GLU A 1 104 ? -12.286 3.063 10.837 1.00 93.19 104 GLU A C 1
ATOM 810 O O . GLU A 1 104 ? -11.993 1.986 10.316 1.00 93.19 104 GLU A O 1
ATOM 815 N N . ILE A 1 105 ? -11.377 4.027 11.016 1.00 95.50 105 ILE A N 1
ATOM 816 C CA . ILE A 1 105 ? -9.949 3.850 10.741 1.00 95.50 105 ILE A CA 1
ATOM 817 C C . ILE A 1 105 ? -9.103 4.247 11.952 1.00 95.50 105 ILE A C 1
ATOM 819 O O . ILE A 1 105 ? -9.216 5.363 12.467 1.00 95.50 105 ILE A O 1
ATOM 823 N N . LYS A 1 106 ? -8.233 3.334 12.400 1.00 95.06 106 LYS A N 1
ATOM 824 C CA . LYS A 1 106 ? -7.263 3.577 13.478 1.00 95.06 106 LYS A CA 1
ATOM 825 C C . LYS A 1 106 ? -5.858 3.697 12.902 1.00 95.06 106 LYS A C 1
ATOM 827 O O . LYS A 1 106 ? -5.409 2.829 12.161 1.00 95.06 106 LYS A O 1
ATOM 832 N N . ASN A 1 107 ? -5.145 4.754 13.269 1.00 96.19 107 ASN A N 1
ATOM 833 C CA . ASN A 1 107 ? -3.740 4.912 12.912 1.00 96.19 107 ASN A CA 1
ATOM 834 C C . ASN A 1 107 ? -2.842 4.277 13.985 1.00 96.19 107 ASN A C 1
ATOM 836 O O . ASN A 1 107 ? -3.056 4.497 15.177 1.00 96.19 107 ASN A O 1
ATOM 840 N N . ILE A 1 108 ? -1.871 3.481 13.541 1.00 96.25 108 ILE A N 1
ATOM 841 C CA . ILE A 1 108 ? -0.902 2.758 14.363 1.00 96.25 108 ILE A CA 1
ATOM 842 C C . ILE A 1 108 ? 0.497 3.190 13.916 1.00 96.25 108 ILE A C 1
ATOM 844 O O . ILE A 1 108 ? 1.058 2.653 12.958 1.00 96.25 108 ILE A O 1
ATOM 848 N N . ASP A 1 109 ? 1.042 4.191 14.598 1.00 95.50 109 ASP A N 1
ATOM 849 C CA . ASP A 1 109 ? 2.303 4.858 14.252 1.00 95.50 109 ASP A CA 1
ATOM 850 C C . ASP A 1 109 ? 3.397 4.701 15.323 1.00 95.50 109 ASP A C 1
ATOM 852 O O . ASP A 1 109 ? 4.556 5.051 15.103 1.00 95.50 109 ASP A O 1
ATOM 856 N N . THR A 1 110 ? 3.045 4.144 16.481 1.00 95.56 110 THR A N 1
ATOM 857 C CA . THR A 1 110 ? 3.914 4.013 17.655 1.00 95.56 110 THR A CA 1
ATOM 858 C C . THR A 1 110 ? 3.758 2.645 18.313 1.00 95.56 110 THR A C 1
ATOM 860 O O . THR A 1 110 ? 2.758 1.944 18.157 1.00 95.56 110 THR A O 1
ATOM 863 N N . THR A 1 111 ? 4.741 2.258 19.126 1.00 93.69 111 THR A N 1
ATOM 864 C CA . THR A 1 111 ? 4.637 1.029 19.929 1.00 93.69 111 THR A CA 1
ATOM 865 C C . THR A 1 111 ? 3.489 1.096 20.937 1.00 93.69 111 THR A C 1
ATOM 867 O O . THR A 1 111 ? 2.876 0.077 21.241 1.00 93.69 111 THR A O 1
ATOM 870 N N . GLU A 1 112 ? 3.167 2.286 21.443 1.00 94.75 112 GLU A N 1
ATOM 871 C CA . GLU A 1 112 ? 2.045 2.499 22.354 1.00 94.75 112 GLU A CA 1
ATOM 872 C C . GLU A 1 112 ? 0.694 2.272 21.667 1.00 94.75 112 GLU A C 1
ATOM 874 O O . GLU A 1 112 ? -0.114 1.484 22.161 1.00 94.75 112 GLU A O 1
ATOM 879 N N . THR A 1 113 ? 0.469 2.885 20.500 1.00 92.75 113 THR A N 1
ATOM 880 C CA . THR A 1 113 ? -0.766 2.675 19.720 1.00 92.75 113 THR A CA 1
ATOM 881 C C . THR A 1 113 ? -0.947 1.207 19.334 1.00 92.75 113 THR A C 1
ATOM 883 O O . THR A 1 113 ? -2.052 0.677 19.459 1.00 92.75 113 THR A O 1
ATOM 886 N N . LEU A 1 114 ? 0.141 0.510 18.983 1.00 93.50 114 LEU A N 1
ATOM 887 C CA . LEU A 1 114 ? 0.118 -0.931 18.729 1.00 93.50 114 LEU A CA 1
ATOM 888 C C . LEU A 1 114 ? -0.279 -1.741 19.975 1.00 93.50 114 LEU A C 1
ATOM 890 O O . LEU A 1 114 ? -1.130 -2.624 19.890 1.00 93.50 114 LEU A O 1
ATOM 894 N N . ARG A 1 115 ? 0.291 -1.441 21.150 1.00 93.94 115 ARG A N 1
ATOM 895 C CA . ARG A 1 115 ? -0.076 -2.129 22.405 1.00 93.94 115 ARG A CA 1
ATOM 896 C C . ARG A 1 115 ? -1.540 -1.908 22.769 1.00 93.94 115 ARG A C 1
ATOM 898 O O . ARG A 1 115 ? -2.192 -2.835 23.240 1.00 93.94 115 ARG A O 1
ATOM 905 N N . ASN A 1 116 ? -2.057 -0.702 22.557 1.00 92.81 116 ASN A N 1
ATOM 906 C CA . ASN A 1 116 ? -3.458 -0.388 22.825 1.00 92.81 116 ASN A CA 1
ATOM 907 C C . ASN A 1 116 ? -4.396 -1.155 21.883 1.00 92.81 116 ASN A C 1
ATOM 909 O O . ASN A 1 116 ? -5.434 -1.650 22.323 1.00 92.81 116 ASN A O 1
ATOM 913 N N . LEU A 1 117 ? -4.007 -1.327 20.615 1.00 91.69 117 LEU A N 1
ATOM 914 C CA . LEU A 1 117 ? -4.741 -2.172 19.675 1.00 91.69 117 LEU A CA 1
ATOM 915 C C . LEU A 1 117 ? -4.798 -3.633 20.143 1.00 91.69 117 LEU A C 1
ATOM 917 O O . LEU A 1 117 ? -5.875 -4.213 20.177 1.00 91.69 117 LEU A O 1
ATOM 921 N N . ILE A 1 118 ? -3.664 -4.206 20.555 1.00 91.69 118 ILE A N 1
ATOM 922 C CA . ILE A 1 118 ? -3.592 -5.609 21.005 1.00 91.69 118 ILE A CA 1
ATOM 923 C C . ILE A 1 118 ? -4.457 -5.858 22.250 1.00 91.69 118 ILE A C 1
ATOM 925 O O . ILE A 1 118 ? -4.995 -6.942 22.401 1.00 91.69 118 ILE A O 1
ATOM 929 N N . LYS A 1 119 ? -4.610 -4.870 23.141 1.00 89.12 119 LYS A N 1
ATOM 930 C CA . LYS A 1 119 ? -5.446 -4.995 24.351 1.00 89.12 119 LYS A CA 1
ATOM 931 C C . LYS A 1 119 ? -6.951 -4.859 24.098 1.00 89.12 119 LYS A C 1
ATOM 933 O O . LYS A 1 119 ? -7.731 -5.169 24.990 1.00 89.12 119 LYS A O 1
ATOM 938 N N . SER A 1 120 ? -7.342 -4.284 22.962 1.00 79.06 120 SER A N 1
ATOM 939 C CA . SER A 1 120 ? -8.739 -3.947 22.645 1.00 79.06 120 SER A CA 1
ATOM 940 C C . SER A 1 120 ? -9.399 -4.921 21.664 1.00 79.06 120 SER A C 1
ATOM 942 O O . SER A 1 120 ? -10.563 -4.720 21.317 1.00 79.06 120 SER A O 1
ATOM 944 N N . ASN A 1 121 ? -8.668 -5.959 21.251 1.00 63.69 121 ASN A N 1
ATOM 945 C CA . ASN A 1 121 ? -9.130 -7.113 20.480 1.00 63.69 121 ASN A CA 1
ATOM 946 C C . ASN A 1 121 ? -8.938 -8.387 21.306 1.00 63.69 121 ASN A C 1
ATOM 948 O O . ASN A 1 121 ? -9.719 -9.332 21.079 1.00 63.69 121 ASN A O 1
#

Secondary structure (DSSP, 8-state):
-------SS-TTSGGGHHHHHHHHHHHHHS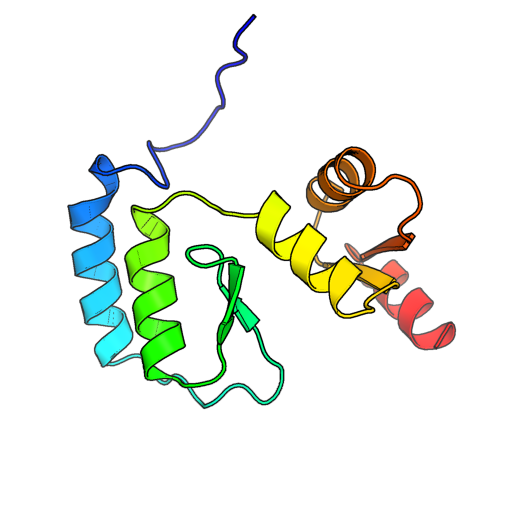--PPPSS-EEETTTTEEE-SHHHHHHHHHHHTTS---HHHHHHHHHHTT--EEEEESSSSHHHHHHHHH-TTSEEEEE-SHHHHHHHHH--

Radius of gyration: 16.7 Å; chains: 1; bounding box: 34×43×43 Å

Sequence (121 aa):
MVVPLKVDGAFHSYLMNPASVKLSKELETTPISKSNIPIVANISARYVTEPDEIKTSLAKQLNSPVRWHQSICMLIRDGFDKFYEIGPGKSLSGLMKRIDPTQEIKNIDTTETLRNLIKSN

pLDDT: mean 94.49, std 5.95, range [56.75, 98.44]